Protein AF-A0A524FNS4-F1 (afdb_monomer)

Structure (mmCIF, N/CA/C/O backbone):
data_AF-A0A524FNS4-F1
#
_entry.id   AF-A0A524FNS4-F1
#
loop_
_atom_site.group_PDB
_atom_site.id
_atom_site.type_symbol
_atom_site.label_atom_id
_atom_site.label_alt_id
_atom_site.label_comp_id
_atom_site.label_asym_id
_atom_site.label_entity_id
_atom_site.label_seq_id
_atom_site.pdbx_PDB_ins_code
_atom_site.Cartn_x
_atom_site.Cartn_y
_atom_site.Cartn_z
_atom_site.occupancy
_atom_site.B_iso_or_equiv
_atom_site.auth_seq_id
_atom_site.auth_comp_id
_atom_site.auth_asym_id
_atom_site.auth_atom_id
_atom_site.pdbx_PDB_model_num
ATOM 1 N N . MET A 1 1 ? 33.628 0.237 -10.726 1.00 41.81 1 MET A N 1
ATOM 2 C CA . MET A 1 1 ? 32.160 0.105 -10.606 1.00 41.81 1 MET A CA 1
ATOM 3 C C . MET A 1 1 ? 31.648 -0.480 -11.906 1.00 41.81 1 MET A C 1
ATOM 5 O O . MET A 1 1 ? 31.961 0.073 -12.953 1.00 41.81 1 MET A O 1
ATOM 9 N N . ALA A 1 2 ? 30.970 -1.625 -11.861 1.00 52.47 2 ALA A N 1
ATOM 10 C CA . ALA A 1 2 ? 30.357 -2.204 -13.052 1.00 52.47 2 ALA A CA 1
ATOM 11 C C . ALA A 1 2 ? 29.099 -1.396 -13.409 1.00 52.47 2 ALA A C 1
ATOM 13 O O . ALA A 1 2 ? 28.290 -1.113 -12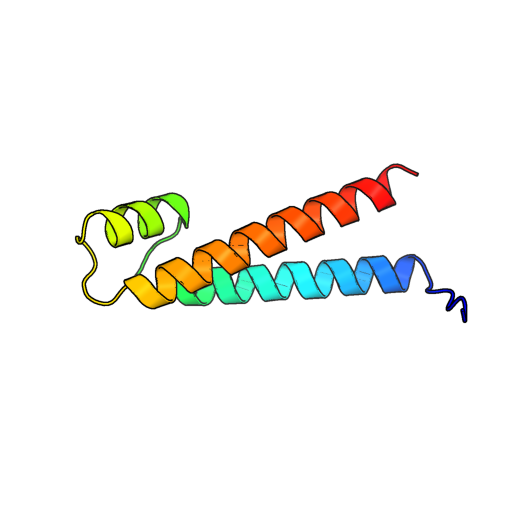.529 1.00 52.47 2 ALA A O 1
ATOM 14 N N . ARG A 1 3 ? 28.952 -1.001 -14.678 1.00 56.00 3 ARG A N 1
ATOM 15 C CA . ARG A 1 3 ? 27.695 -0.466 -15.216 1.00 56.00 3 ARG A CA 1
ATOM 16 C C . ARG A 1 3 ? 26.914 -1.638 -15.794 1.00 56.00 3 ARG A C 1
ATOM 18 O O . ARG A 1 3 ? 27.385 -2.270 -16.733 1.00 56.00 3 ARG A O 1
ATOM 25 N N . VAL A 1 4 ? 25.758 -1.924 -15.212 1.00 69.38 4 VAL A N 1
ATOM 26 C CA . VAL A 1 4 ? 24.786 -2.867 -15.768 1.00 69.38 4 VAL A CA 1
ATOM 27 C C . VAL A 1 4 ? 23.771 -2.031 -16.539 1.00 69.38 4 VAL A C 1
ATOM 29 O O . VAL A 1 4 ? 23.162 -1.135 -15.961 1.00 69.38 4 VAL A O 1
ATOM 32 N N . SER A 1 5 ? 23.644 -2.264 -17.844 1.00 73.12 5 SER A N 1
ATOM 33 C CA . SER A 1 5 ? 22.581 -1.670 -18.655 1.00 73.12 5 SER A CA 1
ATOM 34 C C . SER A 1 5 ? 21.324 -2.515 -18.503 1.00 73.12 5 SER A C 1
ATOM 36 O O . SER A 1 5 ? 21.374 -3.727 -18.722 1.00 73.12 5 SER A O 1
ATOM 38 N N . VAL A 1 6 ? 20.221 -1.878 -18.136 1.00 77.31 6 VAL A N 1
ATOM 39 C CA . VAL A 1 6 ? 18.894 -2.493 -18.106 1.00 77.31 6 VAL A CA 1
ATOM 40 C C . VAL A 1 6 ? 18.104 -1.917 -19.271 1.00 77.31 6 VAL A C 1
ATOM 42 O O . VAL A 1 6 ? 18.233 -0.732 -19.574 1.00 77.31 6 VAL A O 1
ATOM 45 N N . ASP A 1 7 ? 17.347 -2.776 -19.941 1.00 88.50 7 ASP A N 1
ATOM 46 C CA . ASP A 1 7 ? 16.415 -2.369 -20.985 1.00 88.50 7 ASP A CA 1
ATOM 47 C C . ASP A 1 7 ? 15.290 -1.512 -20.375 1.00 88.50 7 ASP A C 1
ATOM 49 O O . ASP A 1 7 ? 14.773 -1.838 -19.305 1.00 88.50 7 ASP A O 1
ATOM 53 N N . GLU A 1 8 ? 14.940 -0.401 -21.020 1.00 88.38 8 GLU A N 1
ATOM 54 C CA . GLU A 1 8 ? 13.926 0.535 -20.522 1.00 88.38 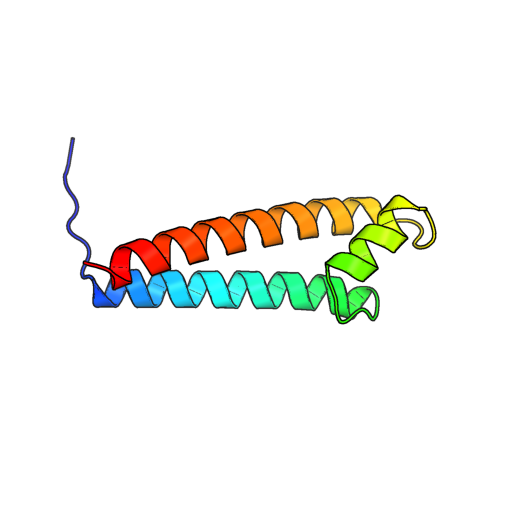8 GLU A CA 1
ATOM 55 C C . GLU A 1 8 ? 12.549 -0.128 -20.380 1.00 88.38 8 GLU A C 1
ATOM 57 O O . GLU A 1 8 ? 11.870 0.071 -19.373 1.00 88.38 8 GLU A O 1
ATOM 62 N N . GLU A 1 9 ? 12.164 -0.987 -21.327 1.00 89.50 9 GLU A N 1
ATOM 63 C CA . GLU A 1 9 ? 10.915 -1.745 -21.270 1.00 89.50 9 GLU A CA 1
ATOM 64 C C . GLU A 1 9 ? 10.921 -2.687 -20.062 1.00 89.50 9 GLU A C 1
ATOM 66 O O . GLU A 1 9 ? 9.948 -2.761 -19.307 1.00 89.50 9 GLU A O 1
ATOM 71 N N . LEU A 1 10 ? 12.046 -3.370 -19.823 1.00 91.50 10 LEU A N 1
ATOM 72 C CA . LEU A 1 10 ? 12.208 -4.228 -18.650 1.00 91.50 10 LEU A CA 1
ATOM 73 C C . LEU A 1 10 ? 12.125 -3.425 -17.345 1.00 91.50 10 LEU A C 1
ATOM 75 O O . LEU A 1 10 ? 11.465 -3.866 -16.403 1.00 91.50 10 LEU A O 1
ATOM 79 N N . LEU A 1 11 ? 12.7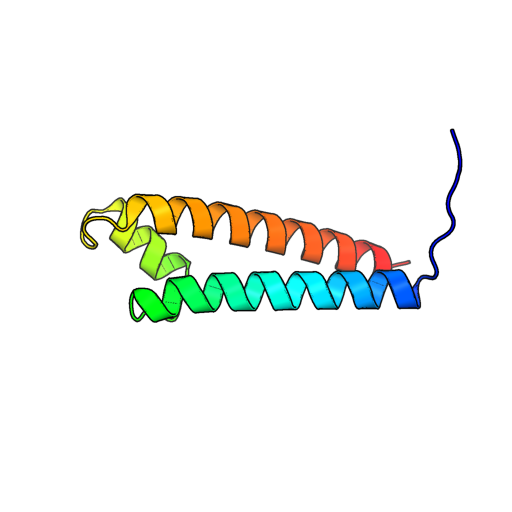65 -2.256 -17.281 1.00 91.31 11 LEU A N 1
ATOM 80 C CA . LEU A 1 11 ? 12.715 -1.376 -16.113 1.00 91.31 11 LEU A CA 1
ATOM 81 C C . LEU A 1 11 ? 11.281 -0.913 -15.827 1.00 91.31 11 LEU A C 1
ATOM 83 O O . LEU A 1 11 ? 10.826 -1.001 -14.686 1.00 91.31 11 LEU A O 1
ATOM 87 N N . MET A 1 12 ? 10.555 -0.472 -16.854 1.00 93.19 12 MET A N 1
ATOM 88 C CA . MET A 1 12 ? 9.173 -0.011 -16.719 1.00 93.19 12 MET A CA 1
ATOM 89 C C . MET A 1 12 ? 8.236 -1.142 -16.288 1.00 93.19 12 MET A C 1
ATOM 91 O O . MET A 1 12 ? 7.434 -0.952 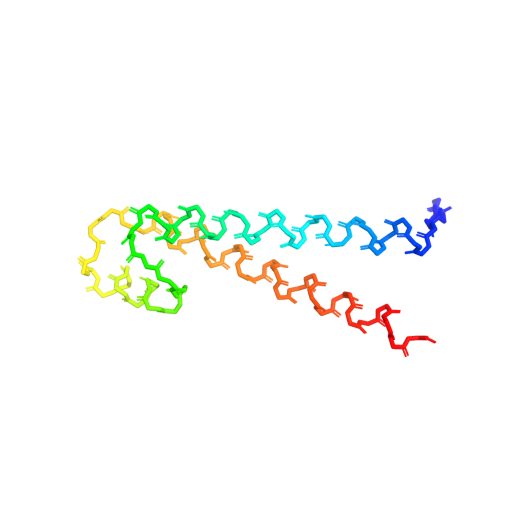-15.374 1.00 93.19 12 MET A O 1
ATOM 95 N N . ASN A 1 13 ? 8.400 -2.340 -16.854 1.00 94.00 13 ASN A N 1
ATOM 96 C CA . ASN A 1 13 ? 7.643 -3.523 -16.447 1.00 94.00 13 ASN A CA 1
ATOM 97 C C . ASN A 1 13 ? 7.906 -3.908 -14.982 1.00 94.00 13 ASN A C 1
ATOM 99 O O . ASN A 1 13 ? 6.975 -4.264 -14.259 1.00 94.00 13 ASN A O 1
ATOM 103 N N . LEU A 1 14 ? 9.157 -3.816 -14.519 1.00 94.38 14 LEU A N 1
ATOM 104 C CA . LEU A 1 14 ? 9.510 -4.079 -13.120 1.00 94.38 14 LEU A CA 1
ATOM 105 C C . LEU A 1 14 ? 8.920 -3.031 -12.171 1.00 94.38 14 LEU A C 1
ATOM 107 O O . LEU A 1 14 ? 8.413 -3.385 -11.106 1.00 94.38 14 LEU A O 1
ATOM 111 N N . LEU A 1 15 ? 8.958 -1.752 -12.552 1.00 95.56 15 LEU A N 1
ATOM 112 C CA . LEU A 1 15 ? 8.322 -0.678 -11.789 1.00 95.56 15 LEU A CA 1
ATOM 113 C C . LEU A 1 15 ? 6.813 -0.908 -11.668 1.00 95.56 15 LEU A C 1
ATOM 115 O O . LEU A 1 15 ? 6.269 -0.803 -10.571 1.00 95.56 15 LEU A O 1
ATOM 119 N N . ASP A 1 16 ? 6.147 -1.276 -12.762 1.00 96.31 16 ASP A N 1
ATOM 120 C CA . ASP A 1 16 ? 4.714 -1.573 -12.756 1.00 96.31 16 ASP A CA 1
ATOM 121 C C . ASP A 1 16 ? 4.360 -2.791 -11.912 1.00 96.31 16 ASP A C 1
ATOM 123 O O . ASP A 1 16 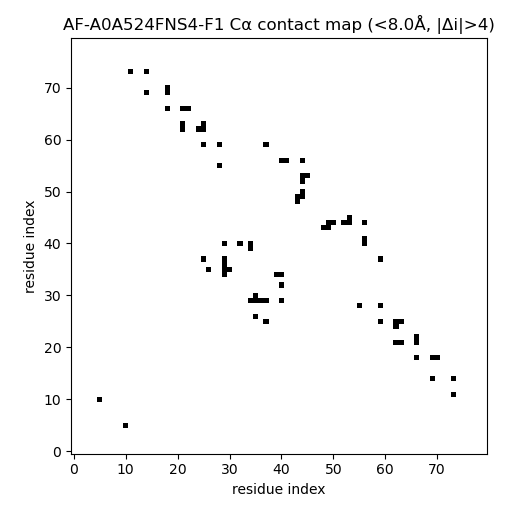? 3.398 -2.756 -11.141 1.00 96.31 16 ASP A O 1
ATOM 127 N N . TYR A 1 17 ? 5.164 -3.847 -11.999 1.00 97.62 17 TYR A N 1
ATOM 128 C CA . TYR A 1 17 ? 5.014 -5.015 -11.144 1.00 97.62 17 TYR A CA 1
ATOM 129 C C . TYR A 1 17 ? 5.099 -4.638 -9.657 1.00 97.62 17 TYR A C 1
ATOM 131 O O . TYR A 1 17 ? 4.207 -4.980 -8.880 1.00 97.62 17 TYR A O 1
ATOM 139 N N . ASN A 1 18 ? 6.123 -3.875 -9.265 1.00 97.69 18 ASN A N 1
ATOM 140 C CA . ASN A 1 18 ? 6.307 -3.455 -7.875 1.00 97.69 18 ASN A CA 1
ATOM 141 C C . ASN A 1 18 ? 5.185 -2.524 -7.394 1.00 97.69 18 ASN A C 1
ATOM 143 O O . ASN A 1 18 ? 4.689 -2.685 -6.282 1.00 97.69 18 ASN A O 1
ATOM 147 N N . LEU A 1 19 ? 4.738 -1.579 -8.227 1.00 98.06 19 LEU A N 1
ATOM 148 C CA . LEU A 1 19 ? 3.625 -0.684 -7.895 1.00 98.06 19 LEU A CA 1
ATOM 149 C C . LEU A 1 19 ? 2.305 -1.442 -7.698 1.00 98.06 19 LEU A C 1
ATOM 151 O O . LEU A 1 19 ? 1.527 -1.088 -6.808 1.00 98.06 19 LEU A O 1
ATOM 155 N N . ASN A 1 20 ? 2.056 -2.480 -8.501 1.00 98.31 20 ASN A N 1
ATOM 156 C CA . ASN A 1 20 ? 0.894 -3.350 -8.331 1.00 98.31 20 ASN A CA 1
ATOM 157 C C . ASN A 1 20 ? 0.994 -4.166 -7.042 1.00 98.31 20 ASN A C 1
ATOM 159 O O . ASN A 1 20 ? 0.028 -4.203 -6.287 1.00 98.31 20 ASN A O 1
ATOM 163 N N . HIS A 1 21 ? 2.163 -4.732 -6.743 1.00 98.31 21 HIS A N 1
ATOM 164 C CA . HIS A 1 21 ? 2.375 -5.460 -5.495 1.00 98.31 21 HIS A CA 1
ATOM 165 C C . HIS A 1 21 ? 2.146 -4.571 -4.260 1.00 98.31 21 HIS A C 1
ATOM 167 O O . HIS A 1 21 ? 1.409 -4.947 -3.354 1.00 98.31 21 HIS A O 1
ATOM 173 N N . LEU A 1 22 ? 2.689 -3.347 -4.248 1.00 98.38 22 LEU A N 1
ATOM 174 C CA . LEU A 1 22 ? 2.448 -2.391 -3.159 1.00 98.38 22 LEU A CA 1
ATOM 175 C C . LEU A 1 22 ? 0.962 -2.069 -2.996 1.00 98.38 22 LEU A C 1
ATOM 177 O O . LEU A 1 22 ? 0.472 -1.954 -1.876 1.00 98.38 22 LEU A O 1
ATOM 181 N N . LYS A 1 23 ? 0.234 -1.933 -4.110 1.00 98.06 23 LYS A N 1
ATOM 182 C CA . LYS A 1 23 ? -1.214 -1.732 -4.075 1.00 98.06 23 LYS A CA 1
ATOM 183 C C . LYS A 1 23 ? -1.933 -2.935 -3.459 1.00 98.06 23 LYS A C 1
ATOM 185 O O . LYS A 1 23 ? -2.809 -2.729 -2.630 1.00 98.06 23 LYS A O 1
ATOM 190 N N . GLU A 1 24 ? -1.570 -4.157 -3.836 1.00 98.44 24 GLU A N 1
ATOM 191 C CA . GLU A 1 24 ? -2.164 -5.378 -3.277 1.00 98.44 24 GLU A CA 1
ATOM 192 C C . GLU A 1 24 ? -1.940 -5.482 -1.763 1.00 98.44 24 GLU A C 1
ATOM 194 O O . GLU A 1 24 ? -2.869 -5.817 -1.030 1.00 98.44 24 GLU A O 1
ATOM 199 N N . GLU A 1 25 ? -0.747 -5.132 -1.278 1.00 98.50 25 GLU A N 1
ATOM 200 C CA . GLU A 1 25 ? -0.440 -5.117 0.156 1.00 98.50 25 GLU A CA 1
ATOM 201 C C . GLU A 1 25 ? -1.211 -4.022 0.910 1.00 98.50 25 GLU A C 1
ATOM 203 O O . GLU A 1 25 ? -1.768 -4.276 1.981 1.00 98.50 25 GLU A O 1
ATOM 208 N N . ILE A 1 26 ? -1.324 -2.824 0.327 1.00 98.44 26 ILE A N 1
ATOM 209 C CA . ILE A 1 26 ? -2.179 -1.749 0.854 1.00 98.44 26 ILE A CA 1
ATOM 210 C C . ILE A 1 26 ? -3.635 -2.227 0.940 1.00 98.44 26 ILE A C 1
ATOM 212 O O . ILE A 1 26 ? -4.261 -2.120 1.997 1.00 98.44 26 ILE A O 1
ATOM 216 N N . ASP A 1 27 ? -4.166 -2.799 -0.141 1.00 98.31 27 ASP A N 1
ATOM 217 C CA . ASP A 1 27 ? -5.540 -3.291 -0.205 1.00 98.31 27 ASP A CA 1
ATOM 218 C C . ASP A 1 27 ? -5.759 -4.442 0.795 1.00 98.31 27 ASP A C 1
ATOM 220 O O . ASP A 1 27 ? -6.808 -4.510 1.433 1.00 98.31 27 ASP A O 1
ATOM 224 N N . ARG A 1 28 ? -4.772 -5.325 1.006 1.00 98.44 28 ARG A N 1
ATOM 225 C CA . ARG A 1 28 ? -4.815 -6.393 2.023 1.00 98.44 28 ARG A CA 1
ATOM 226 C C . ARG A 1 28 ? -5.023 -5.822 3.427 1.00 98.44 28 ARG A C 1
ATOM 228 O O . ARG A 1 28 ? -5.899 -6.306 4.148 1.00 98.44 28 ARG A O 1
ATOM 235 N N . ILE A 1 29 ? -4.255 -4.799 3.807 1.00 98.06 29 ILE A N 1
ATOM 236 C CA . ILE A 1 29 ? -4.386 -4.137 5.114 1.00 98.06 29 ILE A CA 1
ATOM 237 C C . ILE A 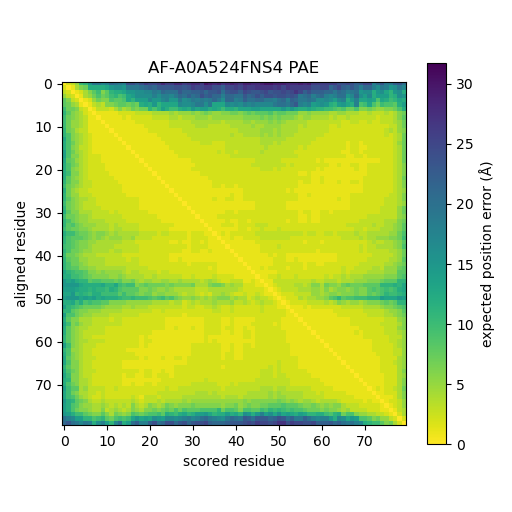1 29 ? -5.742 -3.436 5.221 1.00 98.06 29 ILE A C 1
ATOM 239 O O . ILE A 1 29 ? -6.469 -3.635 6.192 1.00 98.06 29 ILE A O 1
ATOM 243 N N . LEU A 1 30 ? -6.126 -2.653 4.214 1.00 98.06 30 LEU A N 1
ATOM 244 C CA . LEU A 1 30 ? -7.384 -1.910 4.236 1.00 98.06 30 LEU A CA 1
ATOM 245 C C . LEU A 1 30 ? -8.605 -2.838 4.312 1.00 98.06 30 LEU A C 1
ATOM 247 O O . LEU A 1 30 ? -9.505 -2.604 5.119 1.00 98.06 30 LEU A O 1
ATOM 251 N N . ASN A 1 31 ? -8.597 -3.943 3.565 1.00 98.00 31 ASN A N 1
ATOM 252 C CA . ASN A 1 31 ? -9.660 -4.946 3.599 1.00 98.00 31 ASN A CA 1
ATOM 253 C C . ASN A 1 31 ? -9.751 -5.661 4.954 1.00 98.00 31 ASN A C 1
ATOM 255 O O . ASN A 1 31 ? -10.862 -5.910 5.422 1.00 98.00 31 ASN A O 1
ATOM 259 N N . LYS A 1 32 ? -8.619 -5.946 5.619 1.00 97.44 32 LYS A N 1
ATOM 260 C CA . LYS A 1 32 ? -8.602 -6.521 6.981 1.00 97.44 32 LYS A CA 1
ATOM 261 C C . LYS A 1 32 ? -9.405 -5.664 7.965 1.00 97.44 32 LYS A C 1
ATOM 263 O O . LYS A 1 32 ? -10.090 -6.209 8.827 1.00 97.44 32 LYS A O 1
ATOM 268 N N . TRP A 1 33 ? -9.344 -4.343 7.810 1.00 96.81 33 TRP A N 1
ATOM 269 C CA . TRP A 1 33 ? -10.018 -3.382 8.684 1.00 96.81 33 TRP A CA 1
ATOM 270 C C . TRP A 1 33 ? -11.326 -2.823 8.112 1.00 96.81 33 TRP A C 1
ATOM 272 O O . TRP A 1 33 ? -11.960 -1.995 8.763 1.00 96.81 33 TRP A O 1
ATOM 282 N N . ASN A 1 34 ? -11.754 -3.289 6.934 1.00 97.00 34 ASN A N 1
ATOM 283 C CA . ASN A 1 34 ? -12.937 -2.810 6.216 1.00 97.00 34 ASN A CA 1
ATOM 284 C C . ASN A 1 34 ? -12.900 -1.299 5.893 1.00 97.00 34 ASN A C 1
ATOM 286 O O . ASN A 1 34 ? -13.900 -0.593 6.032 1.00 97.00 34 ASN A O 1
ATOM 290 N N . TYR A 1 35 ? -11.739 -0.808 5.455 1.00 97.25 35 TYR A N 1
ATOM 291 C CA . TYR A 1 35 ? -11.548 0.555 4.957 1.00 97.25 35 TYR A CA 1
ATOM 292 C C . TYR A 1 35 ? -11.301 0.556 3.452 1.00 97.25 35 TYR A C 1
ATOM 294 O O . TYR A 1 35 ? -10.783 -0.399 2.886 1.00 97.25 35 TYR A O 1
ATOM 302 N N . THR A 1 36 ? -11.624 1.671 2.803 1.00 95.62 36 THR A N 1
ATOM 303 C CA . THR A 1 36 ? -11.279 1.922 1.392 1.00 95.62 36 THR A CA 1
ATOM 304 C C . THR A 1 36 ? -10.244 3.035 1.235 1.00 95.62 36 THR A C 1
ATOM 306 O O . THR A 1 36 ? -9.893 3.401 0.117 1.00 95.62 36 THR A O 1
ATOM 309 N N . SER A 1 37 ? -9.793 3.628 2.345 1.00 96.38 37 SER A N 1
ATOM 310 C CA . SER A 1 37 ? -8.883 4.771 2.358 1.00 96.38 37 SER A CA 1
ATOM 311 C C . SER A 1 37 ? -7.812 4.610 3.427 1.00 96.38 37 SER A C 1
ATOM 313 O O . SER A 1 37 ? -8.126 4.526 4.617 1.00 96.38 37 SER A O 1
ATOM 315 N N . SER A 1 38 ? -6.546 4.665 3.004 1.00 96.44 38 SER A N 1
ATOM 316 C CA . SER A 1 38 ? -5.389 4.734 3.902 1.00 96.44 38 SER A CA 1
ATOM 317 C C . SER A 1 38 ? -5.493 5.906 4.867 1.00 96.44 38 SER A C 1
ATOM 319 O O . SER A 1 38 ? -5.226 5.754 6.052 1.00 96.44 38 SER A O 1
ATOM 321 N N . THR A 1 39 ? -5.935 7.074 4.398 1.00 96.81 39 THR A N 1
ATOM 322 C CA . THR A 1 39 ? -6.041 8.269 5.243 1.00 96.81 39 THR A CA 1
ATOM 323 C C . THR A 1 39 ? -7.056 8.084 6.369 1.00 96.81 39 THR A C 1
ATOM 325 O O . THR A 1 39 ? -6.797 8.485 7.502 1.00 96.81 39 THR A O 1
ATOM 328 N N . GLU A 1 40 ? -8.206 7.480 6.068 1.00 96.56 40 GLU A N 1
ATOM 329 C CA . GLU A 1 40 ? -9.253 7.243 7.064 1.00 96.56 40 GLU A CA 1
ATOM 330 C C . GLU A 1 40 ? -8.822 6.184 8.082 1.00 96.56 40 GLU A C 1
ATOM 332 O O . GLU A 1 40 ? -8.906 6.422 9.287 1.00 96.56 40 GLU A O 1
ATOM 337 N N . PHE A 1 41 ? -8.265 5.070 7.604 1.00 97.50 41 PHE A N 1
ATOM 338 C CA . PHE A 1 41 ? -7.723 4.023 8.464 1.00 97.50 41 PHE A CA 1
ATOM 339 C C . PHE A 1 41 ? -6.632 4.560 9.403 1.00 97.50 41 PHE A C 1
ATOM 341 O O . PHE A 1 41 ? -6.714 4.368 10.614 1.00 97.50 41 PHE A O 1
ATOM 348 N N . LEU A 1 42 ? -5.646 5.297 8.878 1.00 97.12 42 LEU A N 1
ATOM 349 C CA . LEU A 1 42 ? -4.547 5.844 9.682 1.00 97.12 42 LEU A CA 1
ATOM 350 C C . LEU A 1 42 ? -5.034 6.852 10.725 1.00 97.12 42 LEU A C 1
ATOM 352 O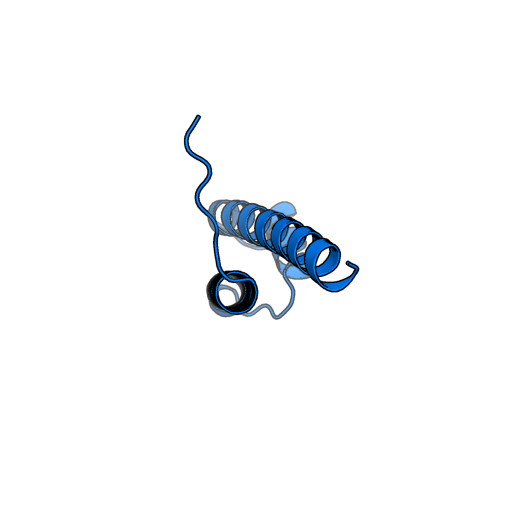 O . LEU A 1 42 ? -4.473 6.927 11.819 1.00 97.12 42 LEU A O 1
ATOM 356 N N . LYS A 1 43 ? -6.089 7.615 10.420 1.00 96.69 43 LYS A N 1
ATOM 357 C CA . LYS A 1 43 ? -6.713 8.514 11.394 1.00 96.69 43 LYS A CA 1
ATOM 358 C C . LYS A 1 43 ? -7.308 7.725 12.564 1.00 96.69 43 LYS A C 1
ATOM 360 O O . LYS A 1 43 ? -6.992 8.049 13.706 1.00 96.69 43 LYS A O 1
ATOM 365 N N . HIS A 1 44 ? -8.098 6.689 12.279 1.00 95.88 44 HIS A N 1
ATOM 366 C CA . HIS A 1 44 ? -8.747 5.860 13.302 1.00 95.88 44 HIS A CA 1
ATOM 367 C C . HIS A 1 44 ? -7.771 4.951 14.069 1.00 95.88 44 HIS A C 1
ATOM 369 O O . HIS A 1 44 ? -7.997 4.622 15.232 1.00 95.88 44 HIS A O 1
ATOM 375 N N . ALA A 1 45 ? -6.659 4.555 13.451 1.00 94.31 45 ALA A N 1
ATOM 376 C CA . ALA A 1 45 ? -5.573 3.882 14.156 1.00 94.31 45 ALA A CA 1
ATOM 377 C C . ALA A 1 45 ? -4.863 4.845 15.125 1.00 94.31 45 ALA 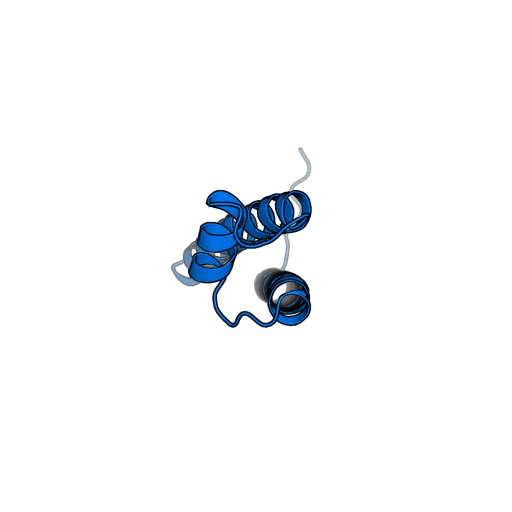A C 1
ATOM 379 O O . ALA A 1 45 ? -4.546 4.480 16.253 1.00 94.31 45 ALA A O 1
ATOM 380 N N . LYS A 1 46 ? -4.656 6.104 14.715 1.00 92.62 46 LYS A N 1
ATOM 381 C CA . LYS A 1 46 ? -3.977 7.125 15.526 1.00 92.62 46 LYS A CA 1
ATOM 382 C C . LYS A 1 46 ? -4.802 7.613 16.717 1.00 92.62 46 LYS A C 1
ATOM 384 O O . LYS A 1 46 ? -4.227 7.930 17.755 1.00 92.62 46 LYS A O 1
ATOM 389 N N . ASP A 1 47 ? -6.116 7.749 16.561 1.00 93.25 47 ASP A N 1
ATOM 390 C CA . ASP A 1 47 ? -7.003 8.223 17.632 1.00 93.25 47 ASP A CA 1
ATOM 391 C C . ASP A 1 47 ? -7.444 7.114 18.606 1.00 93.25 47 ASP A C 1
ATOM 393 O O . ASP A 1 47 ? -8.109 7.402 19.602 1.00 93.2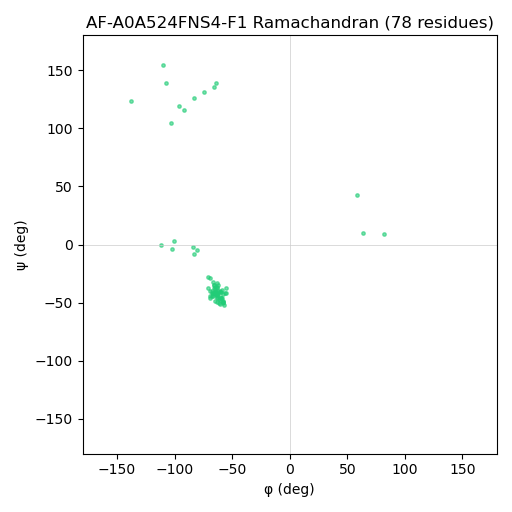5 47 ASP A O 1
ATOM 397 N N . GLY A 1 48 ? -7.023 5.869 18.357 1.00 89.56 48 GLY A N 1
ATOM 398 C CA . GLY A 1 48 ? -7.314 4.715 19.202 1.00 89.56 48 GLY A CA 1
ATOM 399 C C . GLY A 1 48 ? -8.690 4.092 18.961 1.00 89.56 48 GLY A C 1
ATOM 400 O O . GLY A 1 48 ? -9.089 3.210 19.720 1.00 89.56 48 GLY A O 1
ATOM 401 N N . THR A 1 49 ? -9.414 4.510 17.915 1.00 91.94 49 THR A N 1
ATOM 402 C CA . THR A 1 49 ? -10.689 3.890 17.513 1.00 91.94 49 THR A CA 1
ATOM 403 C C . THR A 1 49 ? -10.502 2.425 17.112 1.00 91.94 49 THR A C 1
ATOM 405 O O . THR A 1 49 ? -11.376 1.597 17.373 1.00 91.94 49 THR A O 1
ATOM 408 N N . LEU A 1 50 ? -9.363 2.087 16.499 1.00 91.12 50 LEU A N 1
ATOM 409 C CA . LEU A 1 50 ? -9.003 0.716 16.138 1.00 91.12 50 LEU A CA 1
ATOM 410 C C . LEU A 1 50 ? -7.972 0.156 17.121 1.00 91.12 50 LEU A C 1
ATOM 412 O O . LEU A 1 50 ? -6.787 0.486 17.063 1.00 91.12 50 LEU A O 1
ATOM 416 N N . SER A 1 51 ? -8.429 -0.714 18.019 1.00 89.88 51 SER A N 1
ATOM 417 C CA . SER A 1 51 ? -7.538 -1.448 18.919 1.00 89.88 51 SER A CA 1
ATOM 418 C C . SER A 1 51 ? -6.627 -2.386 18.120 1.00 89.88 51 SER A C 1
ATOM 420 O O . SER A 1 51 ? -7.085 -3.015 17.170 1.00 89.88 51 SER A O 1
ATOM 422 N N . GLU A 1 52 ? -5.346 -2.463 18.496 1.00 91.88 52 GLU A N 1
ATOM 423 C CA . GLU A 1 52 ? -4.320 -3.325 17.875 1.00 91.88 52 GLU A CA 1
ATOM 424 C C . GLU A 1 52 ? -3.987 -3.013 16.399 1.00 91.88 52 GLU A C 1
ATOM 426 O O . GLU A 1 52 ? -3.244 -3.755 15.757 1.00 91.88 52 GLU A O 1
ATOM 431 N N . ALA A 1 53 ? -4.467 -1.892 15.852 1.00 95.50 53 ALA A N 1
ATOM 432 C CA . ALA A 1 53 ? -4.173 -1.486 14.474 1.00 95.50 53 ALA A CA 1
ATOM 433 C C . ALA A 1 53 ? -2.800 -0.815 14.294 1.00 95.50 53 ALA A C 1
ATOM 435 O O . ALA A 1 53 ? -2.416 -0.503 13.171 1.00 95.50 53 ALA A O 1
ATOM 436 N N . GLU A 1 54 ? -2.051 -0.579 15.373 1.00 94.06 54 GLU A N 1
ATOM 437 C CA . GLU A 1 54 ? -0.802 0.199 15.371 1.00 94.06 54 GLU A CA 1
ATOM 438 C C . GLU A 1 54 ? 0.251 -0.380 14.418 1.00 94.06 54 GLU A C 1
ATOM 440 O O . GLU A 1 54 ? 0.892 0.359 13.671 1.00 94.06 54 GLU A O 1
ATOM 445 N N . MET A 1 55 ? 0.407 -1.705 14.413 1.00 96.00 55 MET A N 1
ATOM 446 C CA . MET A 1 55 ? 1.406 -2.381 13.584 1.00 96.00 55 MET A CA 1
ATOM 447 C C . MET A 1 55 ? 1.045 -2.298 12.098 1.00 96.00 55 MET A C 1
ATOM 449 O O . MET A 1 55 ? 1.886 -1.926 11.282 1.00 96.00 55 MET A O 1
ATOM 453 N N . ASP A 1 56 ? -0.227 -2.534 11.771 1.00 97.44 56 ASP A N 1
ATOM 454 C CA . ASP A 1 56 ? -0.746 -2.405 10.408 1.00 97.44 56 ASP A CA 1
ATOM 455 C C . ASP A 1 56 ? -0.727 -0.941 9.930 1.00 97.44 56 ASP A C 1
ATOM 457 O O . ASP A 1 56 ? -0.517 -0.673 8.751 1.00 97.44 56 ASP A O 1
ATOM 461 N N . ALA A 1 57 ? -0.911 0.028 10.833 1.00 97.56 57 ALA A N 1
ATOM 462 C CA . ALA A 1 57 ? -0.786 1.451 10.528 1.00 97.56 57 ALA A CA 1
ATOM 463 C C . ALA A 1 57 ? 0.651 1.841 10.174 1.00 97.56 57 ALA A C 1
ATOM 465 O O . ALA A 1 57 ? 0.862 2.572 9.207 1.00 97.56 57 ALA A O 1
ATOM 466 N N . ILE A 1 58 ? 1.640 1.330 10.911 1.00 97.69 58 ILE A N 1
ATOM 467 C CA . ILE A 1 58 ? 3.058 1.532 10.588 1.00 97.69 58 ILE A CA 1
ATOM 468 C C . ILE A 1 58 ? 3.396 0.888 9.239 1.00 97.69 58 ILE A C 1
ATOM 470 O O . ILE A 1 58 ? 4.038 1.524 8.402 1.00 97.69 58 ILE A O 1
ATOM 474 N N . GLU A 1 59 ? 2.949 -0.348 9.007 1.00 98.12 59 GLU A N 1
ATOM 475 C CA . GLU A 1 59 ? 3.153 -1.047 7.733 1.00 98.12 59 GLU A CA 1
ATOM 476 C C . GLU A 1 59 ? 2.539 -0.259 6.570 1.00 98.12 59 GLU A C 1
ATOM 478 O O . GLU A 1 59 ? 3.210 -0.000 5.572 1.00 98.12 59 GLU A O 1
ATOM 483 N N . LEU A 1 60 ? 1.304 0.220 6.731 1.00 98.25 60 LEU A N 1
ATOM 484 C CA . LEU A 1 60 ? 0.614 0.983 5.702 1.00 98.25 60 LEU A CA 1
ATOM 485 C C . LEU A 1 60 ? 1.292 2.326 5.391 1.00 98.25 60 LEU A C 1
ATOM 487 O O . LEU A 1 60 ? 1.307 2.739 4.232 1.00 98.25 60 LEU A O 1
ATOM 491 N N . ILE A 1 61 ? 1.854 3.015 6.389 1.00 98.38 61 ILE A N 1
ATOM 492 C CA . ILE A 1 61 ? 2.644 4.236 6.160 1.00 98.38 61 ILE A CA 1
ATOM 493 C C . ILE A 1 61 ? 3.846 3.916 5.268 1.00 98.38 61 ILE A C 1
ATOM 495 O O . ILE A 1 61 ? 3.996 4.530 4.215 1.00 98.38 61 ILE A O 1
ATOM 499 N N . ASN A 1 62 ? 4.632 2.896 5.623 1.00 98.25 62 ASN A N 1
ATOM 500 C CA . ASN A 1 62 ? 5.814 2.509 4.850 1.00 98.25 62 ASN A CA 1
ATOM 501 C C . ASN A 1 62 ? 5.462 2.110 3.406 1.00 98.25 62 ASN A C 1
ATOM 503 O O . ASN A 1 62 ? 6.173 2.475 2.471 1.00 98.25 62 ASN A O 1
ATOM 507 N N . LEU A 1 63 ? 4.358 1.380 3.215 1.00 98.38 63 LEU A N 1
ATOM 508 C CA . LEU A 1 63 ? 3.881 0.988 1.886 1.00 98.38 63 LEU A CA 1
ATOM 509 C C . LEU A 1 63 ? 3.469 2.199 1.038 1.00 98.38 63 LEU A C 1
ATOM 511 O O . LEU A 1 63 ? 3.773 2.238 -0.155 1.00 98.38 63 LEU A O 1
ATOM 515 N N . ASN A 1 64 ? 2.791 3.189 1.630 1.00 98.19 64 ASN A N 1
ATOM 516 C CA . ASN A 1 64 ? 2.417 4.412 0.916 1.00 98.19 64 ASN A CA 1
ATOM 517 C C . ASN A 1 64 ? 3.650 5.244 0.544 1.00 98.19 64 ASN A C 1
ATOM 519 O O . ASN A 1 64 ? 3.748 5.668 -0.607 1.00 98.19 64 ASN A O 1
ATOM 523 N N . ASP A 1 65 ? 4.601 5.414 1.466 1.00 98.12 65 ASP A N 1
ATOM 524 C CA . ASP A 1 65 ? 5.841 6.160 1.222 1.00 98.12 65 ASP A CA 1
ATOM 525 C C . ASP A 1 65 ? 6.651 5.531 0.076 1.00 98.12 65 ASP A C 1
ATOM 527 O O . ASP A 1 65 ? 7.091 6.217 -0.851 1.00 98.12 65 ASP A O 1
ATOM 531 N N . GLU A 1 66 ? 6.799 4.204 0.086 1.00 98.12 66 GLU A N 1
ATOM 532 C CA . GLU A 1 66 ? 7.496 3.476 -0.975 1.00 98.12 66 GLU A CA 1
ATOM 533 C C . GLU A 1 66 ? 6.761 3.583 -2.318 1.00 98.12 66 GLU A C 1
ATOM 535 O O . GLU A 1 66 ? 7.377 3.794 -3.367 1.00 98.12 66 GLU A O 1
ATOM 540 N N . ARG A 1 67 ? 5.427 3.502 -2.302 1.00 97.75 67 ARG A N 1
ATOM 541 C CA . ARG A 1 67 ? 4.610 3.667 -3.507 1.00 97.75 67 ARG A CA 1
ATOM 542 C C . ARG A 1 67 ? 4.756 5.068 -4.099 1.00 97.75 67 ARG A C 1
ATOM 544 O O . ARG A 1 67 ? 4.865 5.199 -5.318 1.00 97.75 67 ARG A O 1
ATOM 551 N N . GLU A 1 68 ? 4.763 6.109 -3.270 1.00 97.44 68 GLU A N 1
ATOM 552 C CA . GLU A 1 68 ? 4.987 7.489 -3.714 1.00 97.44 68 GLU A CA 1
ATOM 553 C C . GLU A 1 68 ? 6.387 7.673 -4.306 1.00 97.44 68 GLU A C 1
ATOM 555 O O . GLU A 1 68 ? 6.521 8.267 -5.382 1.00 97.44 68 GLU A O 1
ATOM 560 N N . ARG A 1 69 ? 7.416 7.094 -3.673 1.00 97.44 69 ARG A N 1
ATOM 561 C CA . ARG A 1 69 ? 8.790 7.097 -4.194 1.00 97.44 69 ARG A CA 1
ATOM 562 C C . ARG A 1 69 ? 8.862 6.481 -5.593 1.00 97.44 69 ARG A C 1
ATOM 564 O O . ARG A 1 69 ? 9.356 7.129 -6.517 1.00 97.44 69 ARG A O 1
ATOM 571 N N . LEU A 1 70 ? 8.326 5.271 -5.773 1.00 96.69 70 LEU A N 1
ATOM 572 C CA . LEU A 1 70 ? 8.354 4.571 -7.064 1.00 96.69 70 LEU A CA 1
ATOM 573 C C . LEU A 1 70 ? 7.533 5.285 -8.148 1.00 96.69 70 LEU A C 1
ATOM 575 O O . LEU A 1 70 ? 7.936 5.302 -9.310 1.00 96.69 70 LEU A O 1
ATOM 579 N N . LEU A 1 71 ? 6.408 5.918 -7.796 1.00 96.06 71 LEU A N 1
ATOM 580 C CA . LEU A 1 71 ? 5.651 6.753 -8.738 1.00 96.06 71 LEU A CA 1
ATOM 581 C C . LEU A 1 71 ? 6.450 7.985 -9.184 1.00 96.06 71 LEU A C 1
ATOM 583 O O . LEU A 1 71 ? 6.390 8.369 -10.358 1.00 96.06 71 LEU A O 1
ATOM 587 N N . GLY A 1 72 ? 7.209 8.589 -8.267 1.00 95.12 72 GLY A N 1
ATOM 588 C CA . GLY A 1 72 ? 8.144 9.668 -8.573 1.00 95.12 72 GLY A CA 1
ATOM 589 C C . GLY A 1 72 ? 9.222 9.229 -9.565 1.00 95.12 72 GLY A C 1
ATOM 590 O O . GLY A 1 72 ? 9.425 9.893 -10.584 1.00 95.12 72 GLY A O 1
ATOM 591 N N . GLU A 1 73 ? 9.845 8.075 -9.320 1.00 92.69 73 GLU A N 1
ATOM 592 C CA . GLU A 1 73 ? 10.853 7.482 -10.210 1.00 92.69 73 GLU A CA 1
ATOM 593 C C . GLU A 1 73 ? 10.274 7.166 -11.590 1.00 92.69 73 GLU A C 1
ATOM 595 O O . GLU A 1 73 ? 10.799 7.633 -12.602 1.00 92.69 73 GLU A O 1
ATOM 600 N N . LYS A 1 74 ? 9.129 6.480 -11.654 1.00 92.06 74 LYS A N 1
ATOM 601 C CA . LYS A 1 74 ? 8.453 6.174 -12.922 1.00 92.06 74 LYS A CA 1
ATOM 602 C C . LYS A 1 74 ? 8.159 7.438 -13.735 1.00 92.06 74 LYS A C 1
ATOM 604 O O . LYS A 1 74 ? 8.368 7.473 -14.948 1.00 92.06 74 LYS A O 1
ATOM 609 N N . THR A 1 75 ? 7.715 8.504 -13.068 1.00 91.12 75 THR A N 1
ATOM 610 C CA . THR A 1 75 ? 7.447 9.794 -13.718 1.00 91.12 75 THR A CA 1
ATOM 611 C C . THR A 1 75 ? 8.719 10.439 -14.266 1.00 91.12 75 THR A C 1
ATOM 613 O O . THR A 1 75 ? 8.651 11.089 -15.307 1.00 91.12 75 THR A O 1
ATOM 616 N N . SER A 1 76 ? 9.865 10.281 -13.596 1.00 89.00 76 SER A N 1
ATOM 617 C CA . SER A 1 76 ? 11.144 10.790 -14.106 1.00 89.00 76 SER A CA 1
ATOM 618 C C . SER A 1 76 ? 11.601 10.059 -15.369 1.00 89.00 76 SER A C 1
ATOM 620 O O . SER A 1 76 ? 11.993 10.730 -16.315 1.00 89.00 76 SER A O 1
ATOM 622 N N . TYR A 1 77 ? 11.426 8.735 -15.436 1.00 84.38 77 TYR A N 1
ATOM 623 C CA . TYR A 1 77 ? 11.770 7.943 -16.623 1.00 84.38 77 TYR A CA 1
ATOM 624 C C . TYR A 1 77 ? 10.851 8.206 -17.820 1.00 84.38 77 TYR A C 1
ATOM 626 O O . TYR A 1 77 ? 11.280 8.107 -18.956 1.00 84.38 77 TYR A O 1
ATOM 634 N N . THR A 1 78 ? 9.591 8.589 -17.586 1.00 77.62 78 THR A N 1
ATOM 635 C CA . THR A 1 78 ? 8.629 8.852 -18.678 1.00 77.62 78 THR A CA 1
ATOM 636 C C . THR A 1 78 ? 8.757 10.270 -19.269 1.00 77.62 78 THR A C 1
ATOM 638 O O . THR A 1 78 ? 8.058 10.610 -20.221 1.00 77.62 78 THR A O 1
ATOM 641 N N . LYS A 1 79 ? 9.569 11.150 -18.664 1.00 67.06 79 LYS A N 1
ATOM 642 C CA . LYS A 1 79 ? 9.730 12.558 -19.079 1.00 67.06 79 LYS A CA 1
ATOM 643 C C . LYS A 1 79 ? 11.018 12.833 -19.865 1.00 67.06 79 LYS A C 1
ATOM 645 O O . LYS A 1 79 ? 11.198 13.979 -20.281 1.00 67.06 79 LYS A O 1
ATOM 650 N N . GLU A 1 80 ? 11.887 11.840 -20.029 1.00 50.91 80 GLU A N 1
ATOM 651 C CA . GLU A 1 80 ? 13.054 11.888 -20.927 1.00 50.91 80 GLU A CA 1
ATOM 652 C C . GLU A 1 80 ? 12.668 11.491 -22.359 1.00 50.91 80 GLU A C 1
ATOM 654 O O . GLU A 1 80 ? 13.277 12.063 -23.294 1.00 50.91 80 GLU A O 1
#

Solvent-accessible surface area (backbone atoms only — not comparable to full-atom values): 4703 Å² total; per-residue (Å²): 132,89,84,81,86,74,56,68,68,59,51,52,52,49,51,52,53,52,51,49,50,45,48,52,54,48,49,52,55,30,56,75,72,74,43,95,43,70,70,60,47,44,50,35,33,71,74,57,75,38,79,87,32,59,63,61,42,53,51,48,50,54,45,50,55,51,46,52,52,51,52,52,52,54,53,56,68,75,72,114

pLDDT: mean 91.84, std 11.5, range [41.81, 98.5]

Radius of gyration: 16.19 Å; Cα contacts (8 Å, |Δi|>4): 39; chains: 1; bounding box: 45×19×40 Å

Mean predicted aligned error: 4.6 Å

Secondary structure (DSSP, 8-state):
-------HHHHHHHHHHHHHHHHHHHHHHHHHTT-S-HHHHHHHHHTTSSTT-HHHHHHHHHHHHHHHHHHHHHHHHTT-

Sequence (80 aa):
MARVSVDEELLMNLLDYNLNHLKEEIDRILNKWNYTSSTEFLKHAKDGTLSEAEMDAIELINLNDERERLLGEKTSYTKE

Foldseek 3Di:
DDDDDDDLVRVLVVLVVLLVVLVVLLVVLCVVVVHPDLVVLLVCVVVVVDPPCVVVNVVNVVSVVVSVVSVVVSVVSVVD